Protein AF-A0A527P774-F1 (afdb_monomer)

Structure (mmCIF, N/CA/C/O backbone):
data_AF-A0A527P774-F1
#
_entry.id   AF-A0A527P774-F1
#
loop_
_atom_site.group_PDB
_atom_site.id
_atom_site.type_symbol
_atom_site.label_atom_id
_atom_site.label_alt_id
_atom_site.label_comp_id
_atom_site.label_asym_id
_atom_site.label_entity_id
_atom_site.label_seq_id
_atom_site.pdbx_PDB_ins_code
_atom_site.Cartn_x
_atom_site.Cartn_y
_atom_site.Cartn_z
_atom_site.occupancy
_atom_site.B_iso_or_equiv
_atom_site.auth_seq_id
_atom_site.auth_comp_id
_atom_site.auth_asym_id
_atom_site.auth_atom_id
_atom_site.pdbx_PDB_model_num
ATOM 1 N N . MET A 1 1 ? -24.306 14.414 45.993 1.00 56.75 1 MET A N 1
ATOM 2 C CA . MET A 1 1 ? -24.516 13.382 44.964 1.00 56.75 1 MET A CA 1
ATOM 3 C C . MET A 1 1 ? -24.387 14.095 43.647 1.00 56.75 1 MET A C 1
ATOM 5 O O . MET A 1 1 ? -25.341 14.762 43.323 1.00 56.75 1 MET A O 1
ATOM 9 N N . ASP A 1 2 ? -23.242 13.992 42.975 1.00 50.03 2 ASP A N 1
ATOM 10 C CA . ASP A 1 2 ? -23.109 14.227 41.531 1.00 50.03 2 ASP A CA 1
ATOM 11 C C . ASP A 1 2 ? -21.836 13.497 41.090 1.00 50.03 2 ASP A C 1
ATOM 13 O O . ASP A 1 2 ? -20.733 14.039 41.088 1.00 50.03 2 ASP A O 1
ATOM 17 N N . ALA A 1 3 ? -21.976 12.197 40.834 1.00 53.78 3 ALA A N 1
ATOM 18 C CA . ALA A 1 3 ? -20.960 11.435 40.131 1.00 53.78 3 ALA A CA 1
ATOM 19 C C . ALA A 1 3 ? -21.140 11.737 38.641 1.00 53.78 3 ALA A C 1
ATOM 21 O O . ALA A 1 3 ? -21.964 11.116 37.975 1.00 53.78 3 ALA A O 1
ATOM 22 N N . GLN A 1 4 ? -20.405 12.717 38.114 1.00 54.50 4 GLN A N 1
ATOM 23 C CA . GLN A 1 4 ? -20.206 12.798 36.671 1.00 54.50 4 GLN A CA 1
ATOM 24 C C . GLN A 1 4 ? -19.172 11.740 36.293 1.00 54.50 4 GLN A C 1
ATOM 26 O O . GLN A 1 4 ? -17.963 11.961 36.341 1.00 54.50 4 GLN A O 1
ATOM 31 N N . THR A 1 5 ? -19.674 10.554 35.956 1.00 55.12 5 THR A N 1
ATOM 32 C CA . THR A 1 5 ? -18.936 9.573 35.167 1.00 55.12 5 THR A CA 1
ATOM 33 C C . THR A 1 5 ? -18.588 10.243 33.846 1.00 55.12 5 THR A C 1
ATOM 35 O O . THR A 1 5 ? -19.438 10.410 32.974 1.00 55.12 5 THR A O 1
ATOM 38 N N . VAL A 1 6 ? -17.339 10.684 33.722 1.00 58.59 6 VAL A N 1
ATOM 39 C CA . VAL A 1 6 ? -16.765 11.063 32.437 1.00 58.59 6 VAL A CA 1
ATOM 40 C C . VAL A 1 6 ? -16.847 9.835 31.539 1.00 58.59 6 VAL A C 1
ATOM 42 O O . VAL A 1 6 ? -16.238 8.803 31.814 1.00 58.59 6 VAL A O 1
ATOM 45 N N . ASN A 1 7 ? -17.673 9.914 30.499 1.00 55.34 7 ASN A N 1
ATOM 46 C CA . ASN A 1 7 ? -17.648 8.942 29.422 1.00 55.34 7 ASN A CA 1
ATOM 47 C C . ASN A 1 7 ? -16.286 9.097 28.749 1.00 55.34 7 ASN A C 1
ATOM 49 O O . ASN A 1 7 ? -16.093 10.002 27.943 1.00 55.34 7 ASN A O 1
ATOM 53 N N . SER A 1 8 ? -15.319 8.266 29.136 1.00 52.50 8 SER A N 1
ATOM 54 C CA . SER A 1 8 ? -14.123 8.061 28.335 1.00 52.50 8 SER A CA 1
ATOM 55 C C . SER A 1 8 ? -14.605 7.511 27.003 1.00 52.50 8 SER A C 1
ATOM 57 O O . SER A 1 8 ? -14.972 6.339 26.908 1.00 52.50 8 SER A O 1
ATOM 59 N N . GLU A 1 9 ? -14.681 8.384 26.000 1.00 55.91 9 GLU A N 1
ATOM 60 C CA . GLU A 1 9 ? -14.773 7.981 24.608 1.00 55.91 9 GLU A CA 1
ATOM 61 C C . GLU A 1 9 ? -13.727 6.889 24.413 1.00 55.91 9 GLU A C 1
ATOM 63 O O . GLU A 1 9 ? -12.542 7.074 24.697 1.00 55.91 9 GLU A O 1
ATOM 68 N N . CYS A 1 10 ? -14.195 5.690 24.081 1.00 47.09 10 CYS A N 1
ATOM 69 C CA . CYS A 1 10 ? -13.330 4.550 23.882 1.00 47.09 10 CYS A CA 1
ATOM 70 C C . CYS A 1 10 ? -12.515 4.866 22.625 1.00 47.09 10 CYS A C 1
ATOM 72 O O . CYS A 1 10 ? -12.990 4.638 21.514 1.00 47.09 10 CYS A O 1
ATOM 74 N N . GLU A 1 11 ? -11.332 5.467 22.788 1.00 57.88 11 GLU A N 1
ATOM 75 C CA . GLU A 1 11 ? -10.345 5.585 21.720 1.00 57.88 11 GLU A CA 1
ATOM 76 C C . GLU A 1 11 ? -10.186 4.179 21.139 1.00 57.88 11 GLU A C 1
ATOM 78 O O . GLU A 1 11 ? -9.728 3.269 21.834 1.00 57.88 11 GLU A O 1
ATOM 83 N N . GLY A 1 12 ? -10.685 3.976 19.917 1.00 60.03 12 GLY A N 1
ATOM 84 C CA . GLY A 1 12 ? -10.870 2.665 19.302 1.00 60.03 12 GLY A CA 1
ATOM 85 C C . GLY A 1 12 ? -9.547 1.928 19.154 1.00 60.03 12 GLY A C 1
ATOM 86 O O . GLY A 1 12 ? -8.863 2.032 18.139 1.00 60.03 12 GLY A O 1
ATOM 87 N N . ARG A 1 13 ? -9.160 1.190 20.192 1.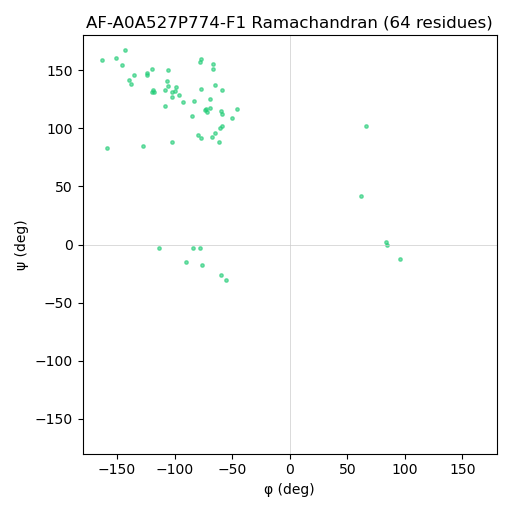00 75.94 13 ARG A N 1
ATOM 88 C CA . ARG A 1 13 ? -7.954 0.373 20.201 1.00 75.94 13 ARG A CA 1
ATOM 89 C C . ARG A 1 13 ? -8.191 -0.826 19.299 1.00 75.94 13 ARG A C 1
ATOM 91 O O . ARG A 1 13 ? -9.000 -1.694 19.613 1.00 75.94 13 ARG A O 1
ATOM 98 N N . ILE A 1 14 ? -7.454 -0.883 18.196 1.00 82.06 14 ILE A N 1
ATOM 99 C CA . ILE A 1 14 ? -7.334 -2.098 17.394 1.00 82.06 14 ILE A CA 1
ATOM 100 C C . ILE A 1 14 ? -6.740 -3.176 18.309 1.00 82.06 14 ILE A C 1
ATOM 102 O O . ILE A 1 14 ? -5.627 -3.031 18.818 1.00 82.06 14 ILE A O 1
ATOM 106 N N . GLY A 1 15 ? -7.526 -4.214 18.590 1.00 89.69 15 GLY A N 1
ATOM 107 C CA . GLY A 1 15 ? -7.119 -5.303 19.472 1.00 89.69 15 GLY A CA 1
ATOM 108 C C . GLY A 1 15 ? -5.976 -6.127 18.879 1.00 89.69 15 GLY A C 1
ATOM 109 O O . GLY A 1 15 ? -5.803 -6.197 17.662 1.00 89.69 15 GLY A O 1
ATOM 110 N N . LEU A 1 16 ? -5.203 -6.791 19.741 1.00 90.06 16 LEU A N 1
ATOM 111 C CA . LEU A 1 16 ? -4.200 -7.757 19.291 1.00 90.06 16 LEU A CA 1
ATOM 112 C C . LEU A 1 16 ? -4.878 -8.878 18.489 1.00 90.06 16 LEU A C 1
ATOM 114 O O . LEU A 1 16 ? -5.891 -9.423 18.920 1.00 90.06 16 LEU A O 1
ATOM 118 N N . GLY A 1 17 ? -4.310 -9.214 17.330 1.00 91.44 17 GLY A N 1
ATOM 119 C CA . GLY A 1 17 ? -4.863 -10.221 16.418 1.00 91.44 17 GLY A CA 1
ATOM 120 C C . GLY A 1 17 ? -5.959 -9.710 15.477 1.00 91.44 17 GLY A C 1
ATOM 121 O O . GLY A 1 17 ? -6.486 -10.495 14.694 1.00 91.44 17 GLY A O 1
ATOM 122 N N . ALA A 1 18 ? -6.302 -8.420 15.516 1.00 92.38 18 ALA A N 1
ATOM 123 C CA . ALA A 1 18 ? -7.200 -7.839 14.526 1.00 92.38 18 ALA A CA 1
ATOM 124 C C . ALA A 1 18 ? -6.568 -7.868 13.125 1.00 92.38 18 ALA A C 1
ATOM 126 O O . ALA A 1 18 ? -5.394 -7.537 12.948 1.00 92.38 18 ALA A O 1
ATOM 127 N N . ILE A 1 19 ? -7.374 -8.227 12.126 1.00 90.25 19 ILE A N 1
ATOM 128 C CA . ILE A 1 19 ? -7.012 -8.101 10.714 1.00 90.25 19 ILE A CA 1
ATOM 129 C C . ILE A 1 19 ? -7.320 -6.664 10.304 1.00 90.25 19 ILE A C 1
ATOM 131 O O . ILE A 1 19 ? -8.448 -6.199 10.466 1.00 90.25 19 ILE A O 1
ATOM 135 N N . VAL A 1 20 ? -6.312 -5.960 9.800 1.00 88.56 20 VAL A N 1
ATOM 136 C CA . VAL A 1 20 ? -6.426 -4.565 9.370 1.00 88.56 20 VAL A CA 1
ATOM 137 C C . VAL A 1 20 ? -5.986 -4.432 7.922 1.00 88.56 20 VAL A C 1
ATOM 139 O O . VAL A 1 20 ? -5.084 -5.137 7.473 1.00 88.56 20 VAL A O 1
ATOM 142 N N . 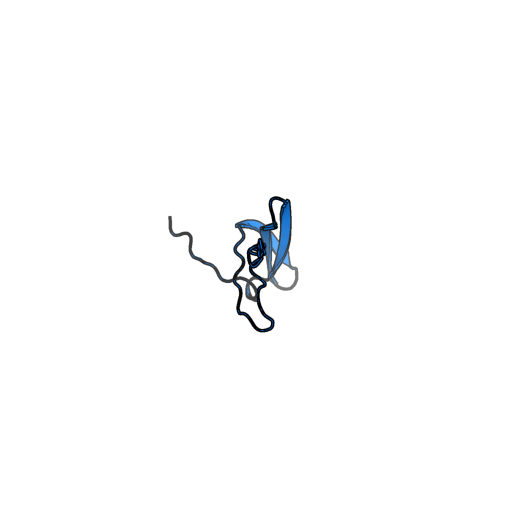THR A 1 21 ? -6.606 -3.503 7.204 1.00 87.00 21 THR A N 1
ATOM 143 C CA . THR A 1 21 ? -6.210 -3.128 5.847 1.00 87.00 21 THR A CA 1
ATOM 144 C C . THR A 1 21 ? -5.827 -1.659 5.854 1.00 87.00 21 THR A C 1
ATOM 146 O O . THR A 1 21 ? -6.549 -0.831 6.408 1.00 87.00 21 THR A O 1
ATOM 149 N N . MET A 1 22 ? -4.689 -1.343 5.242 1.00 86.56 22 MET A N 1
ATOM 150 C CA . MET A 1 22 ? -4.242 0.024 5.007 1.00 86.56 22 MET A CA 1
ATOM 151 C C . MET A 1 22 ? -4.098 0.215 3.502 1.00 86.56 22 MET A C 1
ATOM 153 O O . MET A 1 22 ? -3.509 -0.624 2.826 1.00 86.56 22 MET A O 1
ATOM 157 N N . THR A 1 23 ? -4.662 1.298 2.981 1.00 88.31 23 THR A N 1
ATOM 158 C CA . THR A 1 23 ? -4.635 1.624 1.554 1.00 88.31 23 THR A CA 1
ATOM 159 C C . THR A 1 23 ? -3.667 2.768 1.301 1.00 88.31 23 THR A C 1
ATOM 161 O O . THR A 1 23 ? -3.628 3.729 2.070 1.00 88.31 23 THR A O 1
ATOM 164 N N . GLY A 1 24 ? -2.926 2.687 0.204 1.00 92.81 24 GLY A N 1
ATOM 165 C CA . GLY A 1 24 ? -2.043 3.747 -0.264 1.00 92.81 24 GLY A CA 1
ATOM 166 C C . GLY A 1 24 ? -2.051 3.836 -1.785 1.00 92.81 24 GLY A C 1
ATOM 167 O O . GLY A 1 24 ? -2.562 2.946 -2.464 1.00 92.81 24 GLY A O 1
ATOM 168 N N . ALA A 1 25 ? -1.491 4.918 -2.312 1.00 94.88 25 ALA A N 1
ATOM 169 C CA . ALA A 1 25 ? -1.332 5.147 -3.739 1.00 94.88 25 ALA A CA 1
ATOM 170 C C . ALA A 1 25 ? 0.087 4.780 -4.181 1.00 94.88 25 ALA A C 1
ATOM 172 O O . ALA A 1 25 ? 1.067 5.158 -3.540 1.00 94.88 25 ALA A O 1
ATOM 173 N N . VAL A 1 26 ? 0.217 4.078 -5.304 1.00 94.62 26 VAL A N 1
ATOM 174 C CA . VAL A 1 26 ? 1.521 3.855 -5.935 1.00 94.62 26 VAL A CA 1
ATOM 175 C C . VAL A 1 26 ? 1.979 5.162 -6.583 1.00 94.62 26 VAL A C 1
ATOM 177 O O . VAL A 1 26 ? 1.349 5.647 -7.519 1.00 94.62 26 VAL A O 1
ATOM 180 N N . VAL A 1 27 ? 3.092 5.721 -6.108 1.00 96.69 27 VAL A N 1
ATOM 181 C CA . VAL A 1 27 ? 3.668 6.989 -6.605 1.00 96.69 27 VAL A CA 1
ATOM 182 C C . VAL A 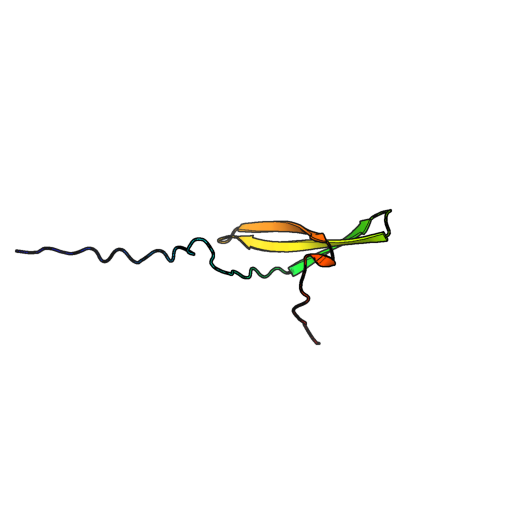1 27 ? 5.018 6.804 -7.301 1.00 96.69 27 VAL A C 1
ATOM 184 O O . VAL A 1 27 ? 5.595 7.755 -7.825 1.00 96.69 27 VAL A O 1
ATOM 187 N N . GLY A 1 28 ? 5.541 5.578 -7.321 1.00 96.12 28 GLY A N 1
ATOM 188 C CA . GLY A 1 28 ? 6.789 5.245 -7.994 1.00 96.12 28 GLY A CA 1
ATOM 189 C C . GLY A 1 28 ? 6.943 3.748 -8.215 1.00 96.12 28 GLY A C 1
ATOM 190 O O . GLY A 1 28 ? 6.322 2.931 -7.537 1.00 96.12 28 GLY A O 1
ATOM 191 N N . THR A 1 29 ? 7.794 3.389 -9.171 1.00 96.31 29 THR A N 1
ATOM 192 C CA . THR A 1 29 ? 8.121 2.001 -9.506 1.00 96.31 29 THR A CA 1
ATOM 193 C C . THR A 1 29 ? 9.626 1.854 -9.676 1.00 96.31 29 THR A C 1
ATOM 195 O O . THR A 1 29 ? 10.302 2.775 -10.138 1.00 96.31 29 THR A O 1
ATOM 198 N N . SER A 1 30 ? 10.163 0.701 -9.292 1.00 95.88 30 SER A N 1
ATOM 199 C CA . SER A 1 30 ? 11.559 0.347 -9.533 1.00 95.88 30 SER A CA 1
ATOM 200 C C . SER A 1 30 ? 11.661 -1.117 -9.928 1.00 95.88 30 SER A C 1
ATOM 202 O O . SER A 1 30 ? 10.947 -1.975 -9.404 1.00 95.88 30 SER A O 1
ATOM 204 N N . ARG A 1 31 ? 12.559 -1.405 -10.870 1.00 94.88 31 ARG A N 1
ATOM 205 C CA . ARG A 1 31 ? 12.863 -2.769 -11.294 1.00 94.88 31 ARG A CA 1
ATOM 206 C C . ARG A 1 31 ? 14.242 -3.148 -10.787 1.00 94.88 31 ARG A C 1
ATOM 208 O O . ARG A 1 31 ? 15.228 -2.495 -11.128 1.00 94.88 31 ARG A O 1
ATOM 215 N N . LEU A 1 32 ? 14.304 -4.188 -9.964 1.00 90.19 32 LEU A N 1
ATOM 216 C CA . LEU A 1 32 ? 15.557 -4.669 -9.401 1.00 90.19 32 LEU A CA 1
ATOM 217 C C . LEU A 1 32 ? 16.342 -5.496 -10.433 1.00 90.19 32 LEU A C 1
ATOM 219 O O . LEU A 1 32 ? 15.746 -6.070 -11.350 1.00 90.19 32 LEU A O 1
ATOM 223 N N . PRO A 1 33 ? 17.674 -5.615 -10.275 1.00 90.81 33 PRO A N 1
ATOM 224 C CA . PRO A 1 33 ? 18.516 -6.412 -11.170 1.00 90.81 33 PRO A CA 1
ATOM 225 C C . PRO A 1 33 ? 18.132 -7.896 -11.230 1.00 90.81 33 PRO A C 1
ATOM 227 O O . PRO A 1 33 ? 18.387 -8.554 -12.233 1.00 90.81 33 PRO A O 1
ATOM 230 N N . ASP A 1 34 ? 17.513 -8.420 -10.168 1.00 90.94 34 ASP A N 1
ATOM 231 C CA . ASP A 1 34 ? 17.028 -9.803 -10.093 1.00 90.94 34 ASP A CA 1
ATOM 232 C C . ASP A 1 34 ? 15.699 -10.034 -10.845 1.00 90.94 34 ASP A C 1
ATOM 234 O O . ASP A 1 34 ? 15.225 -11.163 -10.945 1.00 90.94 34 ASP A O 1
ATOM 238 N N . GLY A 1 35 ? 15.118 -8.975 -11.421 1.00 90.75 35 GLY A N 1
ATOM 239 C CA . GLY A 1 35 ? 13.898 -9.031 -12.220 1.00 90.75 35 GLY A CA 1
ATOM 240 C C . GLY A 1 35 ? 12.618 -8.718 -11.448 1.00 90.75 35 GLY A C 1
ATOM 241 O O . GLY A 1 35 ? 11.604 -8.459 -12.104 1.00 90.75 35 GLY A O 1
ATOM 242 N N . ARG A 1 36 ? 12.656 -8.677 -10.106 1.00 92.94 36 ARG A N 1
ATOM 243 C CA . ARG A 1 36 ? 11.514 -8.259 -9.278 1.00 92.94 36 ARG A CA 1
ATOM 244 C C . ARG A 1 36 ? 11.176 -6.780 -9.457 1.00 92.94 36 ARG A C 1
ATOM 246 O O . ARG A 1 36 ? 12.041 -5.941 -9.723 1.00 92.94 36 ARG A O 1
ATOM 253 N N . THR A 1 37 ? 9.899 -6.475 -9.263 1.00 94.81 37 THR A N 1
ATOM 254 C CA . THR A 1 37 ? 9.356 -5.115 -9.249 1.00 94.81 37 THR A CA 1
ATOM 255 C C . THR A 1 37 ? 9.037 -4.710 -7.817 1.00 94.81 37 THR A C 1
ATOM 257 O O . THR A 1 37 ? 8.442 -5.493 -7.071 1.00 94.81 37 THR A O 1
ATOM 260 N N . SER A 1 38 ? 9.397 -3.482 -7.456 1.00 96.25 38 SER A N 1
ATOM 261 C CA . SER A 1 38 ? 8.944 -2.826 -6.235 1.00 96.25 38 SER A CA 1
ATOM 262 C C . SER A 1 38 ? 8.179 -1.539 -6.544 1.00 96.25 38 SER A C 1
ATOM 264 O O . SER A 1 38 ? 8.418 -0.865 -7.553 1.00 96.25 38 SER A O 1
ATOM 266 N N . TYR A 1 39 ? 7.250 -1.205 -5.656 1.00 95.81 39 TYR A N 1
ATOM 267 C CA . TYR A 1 39 ? 6.366 -0.051 -5.730 1.00 95.81 39 TYR A CA 1
ATOM 268 C C . TYR A 1 39 ? 6.621 0.860 -4.535 1.00 95.81 39 TYR A C 1
ATOM 270 O O . TYR A 1 39 ? 6.658 0.390 -3.399 1.00 95.81 39 TYR A O 1
ATOM 278 N N . LEU A 1 40 ? 6.784 2.157 -4.789 1.00 96.75 40 LEU A N 1
ATOM 279 C CA . LEU A 1 40 ? 6.782 3.167 -3.738 1.00 96.75 40 LEU A CA 1
ATOM 280 C C . LEU A 1 40 ? 5.328 3.543 -3.469 1.00 96.75 40 LEU A C 1
ATOM 282 O O . LEU A 1 40 ? 4.685 4.157 -4.324 1.00 96.75 40 LEU A O 1
ATOM 286 N N . VAL A 1 41 ? 4.822 3.162 -2.302 1.00 95.94 41 VAL A N 1
ATOM 287 C CA . VAL A 1 41 ? 3.441 3.411 -1.889 1.00 95.94 41 VAL A CA 1
ATOM 288 C C . VAL A 1 41 ? 3.413 4.580 -0.914 1.00 95.94 41 VAL A C 1
ATOM 290 O O . VAL A 1 41 ? 4.125 4.576 0.089 1.00 95.94 41 VAL A O 1
ATOM 293 N N . GLU A 1 42 ? 2.589 5.578 -1.213 1.00 97.06 42 GLU A N 1
ATOM 294 C CA . GLU A 1 42 ? 2.289 6.721 -0.356 1.00 97.06 42 GLU A CA 1
ATOM 295 C C . GLU A 1 42 ? 0.952 6.507 0.364 1.00 97.06 42 GLU A C 1
ATOM 297 O O . GLU A 1 42 ? -0.042 6.147 -0.265 1.00 97.06 42 GLU A O 1
ATOM 302 N N . PHE A 1 43 ? 0.906 6.728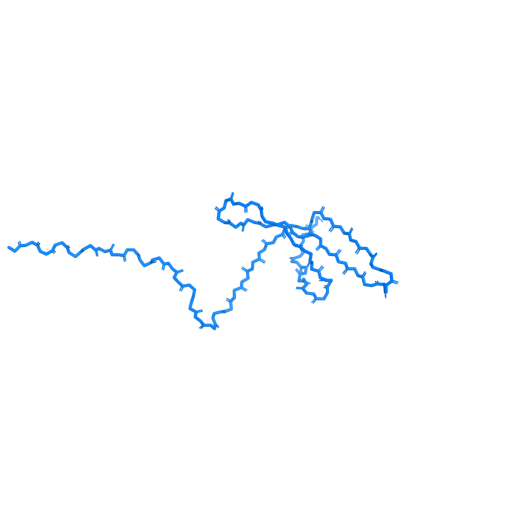 1.676 1.00 94.81 43 PHE A N 1
ATOM 303 C CA . PHE A 1 43 ? -0.310 6.580 2.480 1.00 94.81 43 PHE A CA 1
ATOM 304 C C . PHE A 1 43 ? -0.372 7.609 3.615 1.00 94.81 43 PHE A C 1
ATOM 306 O O . PHE A 1 43 ? 0.656 8.103 4.086 1.00 94.81 43 PHE A O 1
ATOM 313 N N . ASP A 1 44 ? -1.590 7.933 4.058 1.00 93.19 44 ASP A N 1
ATOM 314 C CA . ASP A 1 44 ? -1.811 8.809 5.211 1.00 93.19 44 ASP A CA 1
ATOM 315 C C . ASP A 1 44 ? -1.568 8.059 6.521 1.00 93.19 44 ASP A C 1
ATOM 317 O O . ASP A 1 44 ? -2.065 6.950 6.741 1.00 93.19 44 ASP A O 1
ATOM 321 N N . ARG A 1 45 ? -0.832 8.702 7.423 1.00 89.94 45 ARG A N 1
ATOM 322 C CA . ARG A 1 45 ? -0.645 8.259 8.796 1.00 89.94 45 ARG A CA 1
ATOM 323 C C . ARG A 1 45 ? -0.983 9.404 9.741 1.00 89.94 45 ARG A C 1
ATOM 325 O O . ARG A 1 45 ? -0.098 10.104 10.216 1.00 89.94 45 ARG A O 1
ATOM 332 N N . LYS A 1 46 ? -2.271 9.546 10.065 1.00 86.50 46 LYS A N 1
ATOM 333 C CA . LYS A 1 46 ? -2.784 10.573 10.995 1.00 86.50 46 LYS A CA 1
ATOM 334 C C . LYS A 1 46 ? -2.513 12.003 10.503 1.00 86.50 46 LYS A C 1
ATOM 336 O O . LYS A 1 46 ? -2.150 12.868 11.299 1.00 86.50 46 LYS A O 1
ATOM 341 N N . GLY A 1 47 ? -2.698 12.249 9.208 1.00 87.62 47 GLY A N 1
ATOM 342 C CA . GLY A 1 47 ? -2.437 13.553 8.591 1.00 87.62 47 GLY A CA 1
ATOM 343 C C . GLY A 1 47 ? -0.981 13.774 8.18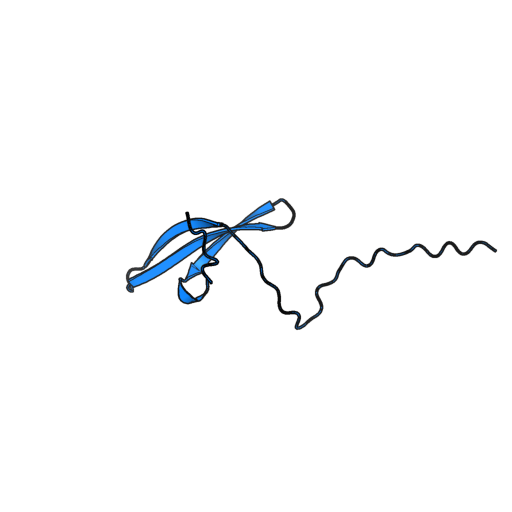1 1.00 87.62 47 GLY A C 1
ATOM 344 O O . GLY A 1 47 ? -0.657 14.834 7.648 1.00 87.62 47 GLY A O 1
ATOM 345 N N . GLU A 1 48 ? -0.099 12.799 8.416 1.00 93.25 48 GLU A N 1
ATOM 346 C CA . GLU A 1 48 ? 1.271 12.807 7.912 1.00 93.25 48 GLU A CA 1
ATOM 347 C C . GLU A 1 48 ? 1.395 11.874 6.707 1.00 93.25 48 GLU A C 1
ATOM 349 O O . GLU A 1 48 ? 0.997 10.709 6.756 1.00 93.25 48 GLU A O 1
ATOM 354 N N . THR A 1 49 ? 1.991 12.367 5.623 1.00 94.69 49 THR A N 1
ATOM 355 C CA . THR A 1 49 ? 2.299 11.547 4.450 1.00 94.69 49 THR A CA 1
ATOM 356 C C . THR A 1 49 ? 3.474 10.622 4.755 1.00 94.69 49 THR A C 1
ATOM 358 O O . THR A 1 49 ? 4.602 11.081 4.952 1.00 94.69 49 THR A O 1
ATOM 361 N N . ALA A 1 50 ? 3.226 9.315 4.751 1.00 96.06 50 ALA A N 1
ATOM 362 C CA . ALA A 1 50 ? 4.255 8.288 4.842 1.00 96.06 50 ALA A CA 1
ATOM 363 C C . ALA A 1 50 ? 4.464 7.619 3.478 1.00 96.06 50 ALA A C 1
ATOM 365 O O . ALA A 1 50 ? 3.549 7.543 2.658 1.00 96.06 50 ALA A O 1
ATOM 366 N N . ARG A 1 51 ? 5.688 7.144 3.227 1.00 96.94 51 ARG A N 1
ATOM 367 C CA . ARG A 1 51 ? 6.055 6.439 1.994 1.00 96.94 51 ARG A CA 1
ATOM 368 C C . ARG A 1 51 ? 6.932 5.245 2.317 1.00 96.94 51 ARG A C 1
ATOM 370 O O . ARG A 1 51 ? 7.848 5.388 3.126 1.00 96.94 51 ARG A O 1
ATOM 377 N N . ASP A 1 52 ? 6.686 4.119 1.660 1.00 96.31 52 ASP A N 1
ATOM 378 C CA . ASP A 1 52 ? 7.542 2.939 1.785 1.00 96.31 52 ASP A CA 1
ATOM 379 C C . ASP A 1 52 ? 7.551 2.074 0.516 1.00 96.31 52 ASP A C 1
ATOM 381 O O . ASP A 1 52 ? 6.669 2.199 -0.340 1.00 96.31 52 ASP A O 1
ATOM 385 N N . TRP A 1 53 ? 8.576 1.232 0.378 1.00 95.44 53 TRP A N 1
ATOM 386 C CA . TRP A 1 53 ? 8.737 0.327 -0.761 1.00 95.44 53 TRP A CA 1
ATOM 387 C C . TRP A 1 53 ? 8.200 -1.069 -0.450 1.00 95.44 53 TRP A C 1
ATOM 389 O O . TRP A 1 53 ? 8.626 -1.702 0.510 1.00 95.44 53 TRP A O 1
ATOM 399 N N . PHE A 1 54 ? 7.349 -1.580 -1.336 1.00 94.44 54 PHE A N 1
ATOM 400 C CA . PHE A 1 54 ? 6.777 -2.926 -1.251 1.00 94.44 54 PHE A CA 1
ATOM 401 C C . PHE A 1 54 ? 7.067 -3.708 -2.531 1.00 94.44 54 PHE A C 1
ATOM 403 O O . PHE A 1 54 ? 7.111 -3.115 -3.615 1.00 94.44 54 PHE A O 1
ATOM 410 N N . PHE A 1 55 ? 7.273 -5.024 -2.444 1.00 93.69 55 PHE A N 1
ATOM 411 C CA . PHE A 1 55 ? 7.373 -5.846 -3.650 1.00 93.69 55 PHE A CA 1
ATOM 412 C C . PHE A 1 55 ? 5.990 -6.103 -4.245 1.00 93.69 55 PHE A C 1
ATOM 414 O O . PHE A 1 55 ? 4.970 -6.005 -3.567 1.00 93.69 55 PHE A O 1
ATOM 421 N N . ALA A 1 56 ? 5.957 -6.465 -5.527 1.00 90.44 56 ALA A N 1
ATOM 422 C CA . ALA A 1 56 ? 4.716 -6.819 -6.214 1.00 90.44 56 ALA A CA 1
ATOM 423 C C 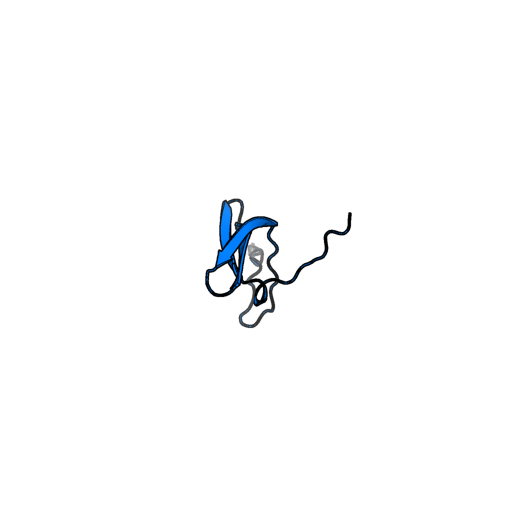. ALA A 1 56 ? 3.924 -7.945 -5.522 1.00 90.44 56 ALA A C 1
ATOM 425 O O . ALA A 1 56 ? 2.704 -7.961 -5.599 1.00 90.44 56 ALA A O 1
ATOM 426 N N . GLU A 1 57 ? 4.606 -8.871 -4.844 1.00 88.94 57 GLU A N 1
ATOM 427 C CA . GLU A 1 57 ? 3.976 -9.968 -4.097 1.00 88.94 57 GLU A CA 1
ATOM 428 C C . GLU A 1 57 ? 3.366 -9.536 -2.750 1.00 88.94 57 GLU A C 1
ATOM 430 O O . GLU A 1 57 ? 2.509 -10.244 -2.225 1.00 88.94 57 GLU A O 1
ATOM 435 N N . ASP A 1 58 ? 3.760 -8.372 -2.220 1.00 87.25 58 ASP A N 1
ATOM 436 C CA . ASP A 1 58 ? 3.279 -7.835 -0.938 1.00 87.25 58 ASP A CA 1
ATOM 437 C C . ASP A 1 58 ? 2.028 -6.955 -1.093 1.00 87.25 58 ASP A C 1
ATOM 439 O O . ASP A 1 58 ? 1.362 -6.629 -0.106 1.00 87.25 58 ASP A O 1
ATOM 443 N N . VAL A 1 59 ? 1.719 -6.525 -2.320 1.00 85.44 59 VAL A N 1
ATOM 444 C CA . VAL A 1 59 ? 0.638 -5.577 -2.609 1.00 85.44 59 VAL A CA 1
ATOM 445 C C . VAL A 1 59 ? -0.528 -6.270 -3.302 1.00 85.44 59 VAL A C 1
ATOM 447 O O . VAL A 1 5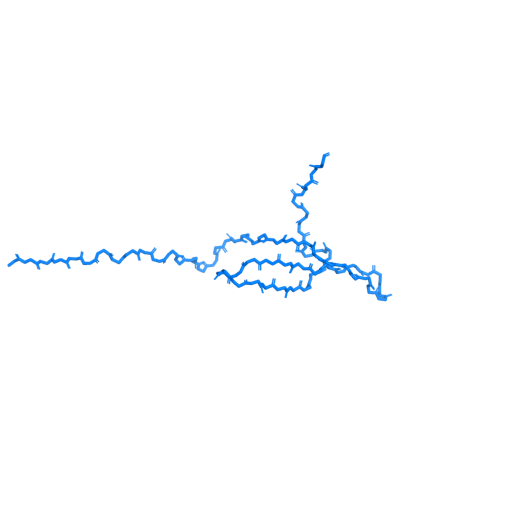9 ? -0.359 -7.011 -4.266 1.00 85.44 59 VAL A O 1
ATOM 450 N N . ALA A 1 60 ? -1.739 -5.998 -2.823 1.00 85.38 60 ALA A N 1
ATOM 451 C CA . ALA A 1 60 ? -2.959 -6.358 -3.530 1.00 85.38 60 ALA A CA 1
ATOM 452 C C . ALA A 1 60 ? -3.394 -5.175 -4.401 1.00 85.38 60 ALA A C 1
ATOM 454 O O . ALA A 1 60 ? -3.621 -4.078 -3.888 1.00 85.38 60 ALA A O 1
ATOM 455 N N . ASP A 1 61 ? -3.516 -5.405 -5.708 1.00 81.81 61 ASP A N 1
ATOM 456 C CA . ASP A 1 61 ? -4.137 -4.445 -6.615 1.00 81.81 61 ASP A CA 1
ATOM 457 C C . ASP A 1 61 ? -5.641 -4.386 -6.307 1.00 81.81 61 ASP A C 1
ATOM 459 O O . ASP A 1 61 ? -6.342 -5.399 -6.381 1.00 81.81 61 ASP A O 1
ATOM 463 N N . LEU A 1 62 ? -6.120 -3.211 -5.891 1.00 80.94 62 LEU A N 1
ATOM 464 C CA . LEU A 1 62 ? -7.527 -2.998 -5.545 1.00 80.94 62 LEU A CA 1
ATOM 465 C C . LEU A 1 62 ? -8.404 -2.685 -6.762 1.00 80.94 62 LEU A C 1
ATOM 467 O O . 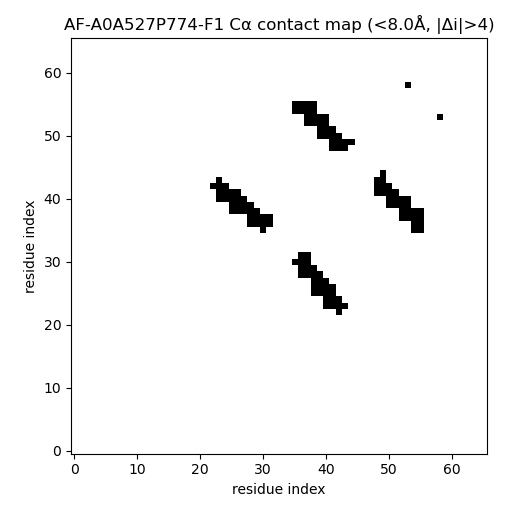LEU A 1 62 ? -9.616 -2.572 -6.598 1.00 80.94 62 LEU A O 1
ATOM 471 N N . GLY A 1 63 ? -7.813 -2.580 -7.953 1.00 64.75 63 GLY A N 1
ATOM 472 C CA . GLY A 1 63 ? -8.484 -2.254 -9.200 1.00 64.75 63 GLY A CA 1
ATOM 473 C C . GLY A 1 63 ? -9.023 -0.829 -9.187 1.00 64.75 63 GLY A C 1
ATOM 474 O O . GLY A 1 63 ? -10.088 -0.560 -8.640 1.00 64.75 63 GLY A O 1
ATOM 475 N N . PHE A 1 64 ? -8.324 0.091 -9.844 1.00 59.66 64 PHE A N 1
ATOM 476 C CA . PHE A 1 64 ? -8.966 1.295 -10.366 1.00 59.66 64 PHE A CA 1
ATOM 477 C C . PHE A 1 64 ? -9.156 1.059 -11.866 1.00 59.66 64 PHE A C 1
ATOM 479 O O . PHE A 1 64 ? -8.250 1.310 -12.655 1.00 59.66 64 PHE A O 1
ATOM 486 N N . ASP A 1 65 ? -10.288 0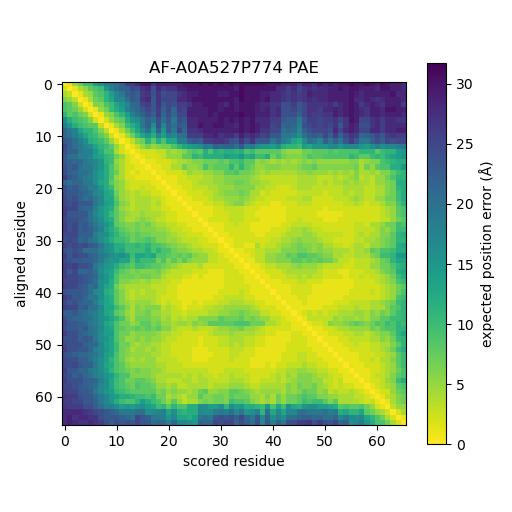.448 -12.216 1.00 58.41 65 ASP A N 1
ATOM 487 C CA . ASP A 1 65 ? -10.764 0.334 -13.599 1.00 58.41 65 ASP A CA 1
ATOM 488 C C . ASP A 1 65 ? -11.185 1.744 -14.062 1.00 58.41 65 ASP A C 1
ATOM 490 O O . ASP A 1 65 ? -11.941 2.412 -13.349 1.00 58.41 65 ASP A O 1
ATOM 494 N N . ASP A 1 66 ? -10.627 2.211 -15.182 1.00 55.62 66 ASP A N 1
ATOM 495 C CA . ASP A 1 66 ? -11.019 3.446 -15.891 1.00 55.62 66 ASP A CA 1
ATOM 496 C C . ASP A 1 66 ? -12.142 3.149 -16.896 1.00 55.62 66 ASP A C 1
ATOM 498 O O . ASP A 1 66 ? -12.010 2.148 -17.640 1.00 55.62 66 ASP A O 1
#

Foldseek 3Di:
DDPPPDPPPPPDDQDPPDDDDFDWDFPDWDADPVGWIKTWTWGDDPNDIDTDIDTPVRDDDPDPDD

Mean predicted aligned error: 10.28 Å

pLDDT: mean 82.81, std 15.85, range [47.09, 97.06]

Radius of gyration: 19.56 Å; Cα contacts (8 Å, |Δi|>4): 62; chains: 1; bounding box: 43×24×61 Å

Solvent-accessible surface area (backbone atoms only — not comparable to full-atom values): 4645 Å² total; per-residue (Å²): 141,82,85,78,76,74,78,73,74,75,74,84,70,82,54,92,88,64,89,81,87,86,78,60,47,77,80,44,76,49,74,47,97,88,69,51,49,33,34,33,32,36,31,79,57,94,88,39,86,42,73,49,78,40,45,63,88,76,54,80,87,84,71,88,84,130

Nearest PDB structures (foldseek):
  6rwq-assembly1_A-2  TM=7.348E-01  e=3.328E-01  Bos taurus
  7q2n-assembly1_BBB  TM=7.851E-01  e=5.463E-01  Bos taurus
  4y0s-assembly1_A-2  TM=7.534E-01  e=4.264E-01  Capra hircus
  1b8e-assembly1_A-2  TM=8.165E-01  e=9.540E-01  Bos taurus
  4dq4-assembly1_A  TM=7.064E-01  e=5.135E-01  Bos taurus

Secondary structure (DSSP, 8-state):
---------------TT-------EEEEEEE-TTS-EEEEEEEEETTEEEEEEEETTT--------

Sequence (66 aa):
MDAQTVNSECEGRIGLGAIVTMTGAVVGTSRLPDGRTSYLVEFDRKGETARDWFFAEDVADLGFDD